Protein AF-A0A420VJP2-F1 (afdb_monomer_lite)

Organism: NCBI:txid1339248

pLDDT: mean 73.95, std 15.63, range [34.97, 94.62]

Sequence (58 aa):
MNRNLFLPGLKDVKINKVEICEHSIHLYVEMPVKPHRLPRCGTEGGKIRDYRFKRCGI

Secondary structure (DSSP, 8-state):
-------TT-TTPEEEEEEEETTEEEEEEE-----EE-TTT--EESS-----------

Radius of gyration: 17.02 Å; chains: 1; bounding box: 61×16×35 Å

Structure (mmCIF, N/CA/C/O backbone):
data_AF-A0A420VJP2-F1
#
_entry.id   AF-A0A420VJP2-F1
#
loop_
_atom_site.group_PDB
_atom_site.id
_atom_site.type_symbol
_atom_site.label_atom_id
_atom_site.label_alt_id
_atom_site.label_comp_id
_atom_site.label_asym_id
_atom_site.label_entity_id
_atom_site.label_seq_id
_atom_site.pdbx_PDB_ins_code
_atom_site.Cartn_x
_atom_site.Cartn_y
_atom_site.Cartn_z
_atom_site.occupancy
_atom_site.B_iso_or_equiv
_atom_site.auth_seq_id
_atom_site.auth_comp_id
_atom_site.auth_asym_id
_atom_site.auth_atom_id
_atom_site.pdbx_PDB_model_num
ATOM 1 N N . MET A 1 1 ? -25.784 4.492 3.842 1.00 34.97 1 MET A N 1
ATOM 2 C CA . MET A 1 1 ? -25.056 5.441 2.968 1.00 34.97 1 MET A CA 1
ATOM 3 C C . MET A 1 1 ? -23.683 4.862 2.669 1.00 34.97 1 MET A C 1
ATOM 5 O O . MET A 1 1 ? -22.905 4.718 3.599 1.00 34.97 1 MET A O 1
ATOM 9 N N . ASN A 1 2 ? -23.394 4.508 1.415 1.00 40.94 2 ASN A N 1
ATOM 10 C CA . ASN A 1 2 ? -22.045 4.115 0.994 1.00 40.94 2 ASN A CA 1
ATOM 11 C C . ASN A 1 2 ? -21.311 5.381 0.537 1.00 40.94 2 ASN A C 1
ATOM 13 O O . ASN A 1 2 ? -21.592 5.912 -0.535 1.00 40.94 2 ASN A O 1
ATOM 17 N N . ARG A 1 3 ? -20.433 5.923 1.386 1.00 53.06 3 ARG A N 1
ATOM 18 C CA . ARG A 1 3 ? -19.530 7.009 0.992 1.00 53.06 3 ARG A CA 1
ATOM 19 C C . ARG A 1 3 ? -18.301 6.360 0.376 1.00 53.06 3 ARG A C 1
ATOM 21 O O . ARG A 1 3 ? -17.472 5.815 1.096 1.00 53.06 3 ARG A O 1
ATOM 28 N N . ASN A 1 4 ? -18.197 6.417 -0.948 1.00 58.22 4 ASN A N 1
ATOM 29 C CA . ASN A 1 4 ? -16.963 6.075 -1.645 1.00 58.22 4 ASN A CA 1
ATOM 30 C C . ASN A 1 4 ? -15.900 7.105 -1.239 1.00 58.22 4 ASN A C 1
ATOM 32 O O . ASN A 1 4 ? -15.853 8.208 -1.780 1.00 58.22 4 ASN A O 1
ATOM 36 N N . LEU A 1 5 ? -15.098 6.775 -0.228 1.00 67.00 5 LEU A N 1
ATOM 37 C CA . LEU A 1 5 ? -13.993 7.608 0.225 1.00 67.00 5 LEU A CA 1
ATOM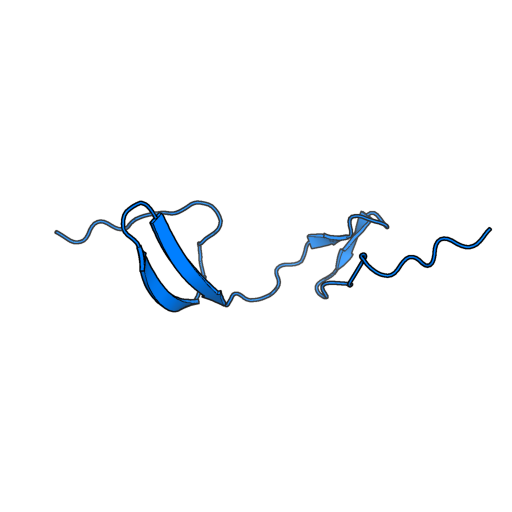 38 C C . LEU A 1 5 ? -12.868 7.498 -0.810 1.00 67.00 5 LEU A C 1
ATOM 40 O O . LEU A 1 5 ? -12.116 6.526 -0.831 1.00 67.00 5 LEU A O 1
ATOM 44 N N . PHE A 1 6 ? -12.782 8.478 -1.708 1.00 68.50 6 PHE A N 1
ATOM 45 C CA . PHE A 1 6 ? -11.686 8.559 -2.665 1.00 68.50 6 PHE A CA 1
ATOM 46 C C . PHE A 1 6 ? -10.463 9.166 -1.977 1.00 68.50 6 PHE A C 1
ATOM 48 O O . PHE A 1 6 ? -10.369 10.382 -1.826 1.00 68.50 6 PHE A O 1
ATOM 55 N N . LEU A 1 7 ? -9.538 8.314 -1.539 1.00 73.00 7 LEU A N 1
ATOM 56 C CA . LEU A 1 7 ? -8.254 8.740 -0.988 1.00 73.00 7 LEU A CA 1
ATOM 57 C C . LEU A 1 7 ? -7.221 8.848 -2.127 1.00 73.00 7 LEU A C 1
ATOM 59 O O . LEU A 1 7 ? -6.871 7.824 -2.729 1.00 73.00 7 LEU A O 1
ATOM 63 N N . PRO A 1 8 ? -6.721 10.057 -2.456 1.00 71.38 8 PRO A N 1
ATOM 64 C CA . PRO A 1 8 ? -5.705 10.234 -3.489 1.00 71.38 8 PRO A CA 1
ATOM 65 C C . PRO A 1 8 ? -4.460 9.393 -3.182 1.00 71.38 8 PRO A C 1
ATOM 67 O O . PRO A 1 8 ? -3.966 9.389 -2.060 1.00 71.38 8 PRO A O 1
ATOM 70 N N . GLY A 1 9 ? -3.961 8.657 -4.176 1.00 71.88 9 GLY A N 1
ATOM 71 C CA . GLY A 1 9 ? -2.807 7.763 -4.013 1.00 71.88 9 GLY A CA 1
ATOM 72 C C . GLY A 1 9 ? -3.134 6.361 -3.482 1.00 71.88 9 GLY A C 1
ATOM 73 O O . GLY A 1 9 ? -2.305 5.471 -3.626 1.00 71.88 9 GLY A O 1
ATOM 74 N N . LEU A 1 10 ? -4.350 6.127 -2.975 1.00 79.56 10 LEU A N 1
ATOM 75 C CA . LEU A 1 10 ? -4.822 4.809 -2.520 1.00 79.56 10 LEU A CA 1
ATOM 76 C C . LEU A 1 10 ? -5.796 4.140 -3.507 1.00 79.56 10 LEU A C 1
ATOM 78 O O . LEU A 1 10 ? -6.513 3.199 -3.167 1.00 79.56 10 LEU A O 1
ATOM 82 N N . LYS A 1 11 ? -5.819 4.609 -4.758 1.00 76.25 11 LYS A N 1
ATOM 83 C CA . LYS A 1 11 ? -6.578 3.966 -5.834 1.00 76.25 11 LYS A CA 1
ATOM 84 C C . LYS A 1 11 ? -5.910 2.643 -6.228 1.00 76.25 11 LYS A C 1
ATOM 86 O O . LYS A 1 11 ? -4.693 2.604 -6.410 1.00 76.25 11 LYS A O 1
ATOM 91 N N . ASP A 1 12 ? -6.719 1.599 -6.401 1.00 78.94 12 ASP A N 1
ATOM 92 C CA . ASP A 1 12 ? -6.287 0.239 -6.774 1.00 78.94 12 ASP A CA 1
ATOM 93 C C . ASP A 1 12 ? -5.407 -0.446 -5.714 1.00 78.94 12 ASP A C 1
ATOM 95 O O . ASP A 1 12 ? -4.553 -1.279 -6.021 1.00 78.94 12 ASP A O 1
ATOM 99 N N . VAL A 1 13 ? -5.604 -0.068 -4.452 1.00 83.62 13 VAL A N 1
ATOM 100 C CA . VAL A 1 13 ? -4.867 -0.595 -3.307 1.00 83.62 13 VAL A CA 1
ATOM 101 C C . VAL A 1 13 ? -5.703 -1.644 -2.581 1.00 83.62 13 VAL A C 1
ATOM 103 O O . VAL A 1 13 ? -6.883 -1.431 -2.306 1.00 83.62 13 VAL A O 1
ATOM 106 N N . LYS A 1 14 ? -5.088 -2.777 -2.238 1.00 85.50 14 LYS A N 1
ATOM 107 C CA . LYS A 1 14 ? -5.696 -3.808 -1.396 1.00 85.50 14 LYS A CA 1
ATOM 108 C C . LYS A 1 14 ? -5.411 -3.484 0.068 1.00 85.50 14 LYS A C 1
ATOM 110 O O . LYS A 1 14 ? -4.254 -3.382 0.467 1.00 85.50 14 LYS A O 1
ATOM 115 N N . ILE A 1 15 ? -6.459 -3.332 0.873 1.00 87.31 15 ILE A N 1
ATOM 116 C CA . ILE A 1 15 ? -6.330 -3.143 2.321 1.00 87.31 15 ILE A CA 1
ATOM 117 C C . ILE A 1 15 ? -6.259 -4.520 2.980 1.00 87.31 15 ILE A C 1
ATOM 119 O O . ILE A 1 15 ? -7.180 -5.322 2.849 1.00 87.31 15 ILE A O 1
ATOM 123 N N . ASN A 1 16 ? -5.171 -4.784 3.694 1.00 88.75 16 ASN A N 1
ATOM 124 C CA . ASN A 1 16 ? -4.957 -6.032 4.423 1.00 88.75 16 ASN A CA 1
ATOM 125 C C . ASN A 1 16 ? -5.441 -5.939 5.871 1.00 88.75 16 ASN A C 1
ATOM 127 O O . ASN A 1 16 ? -5.937 -6.917 6.425 1.00 88.75 16 ASN A O 1
ATOM 131 N N . LYS A 1 17 ? -5.272 -4.770 6.496 1.00 89.31 17 LYS A N 1
ATOM 132 C CA . LYS A 1 17 ? -5.652 -4.524 7.888 1.00 89.31 17 LYS A CA 1
ATOM 133 C C . LYS A 1 17 ? -5.969 -3.049 8.092 1.00 89.31 17 LYS A C 1
ATOM 135 O O . LYS A 1 17 ? -5.331 -2.182 7.493 1.00 89.31 17 LYS A O 1
ATOM 140 N N . VAL A 1 18 ? -6.933 -2.785 8.963 1.00 91.00 18 VAL A N 1
ATOM 141 C CA . VAL A 1 18 ? -7.265 -1.447 9.449 1.00 91.00 18 VAL A CA 1
ATOM 142 C C . VAL A 1 18 ? -7.185 -1.476 10.965 1.00 91.00 18 VAL A C 1
ATOM 144 O O . VAL A 1 18 ? -7.782 -2.347 11.593 1.00 91.00 18 VAL A O 1
ATOM 147 N N . GLU A 1 19 ? -6.457 -0.531 11.542 1.00 94.62 19 GLU A N 1
ATOM 148 C CA . GLU A 1 19 ? -6.438 -0.301 12.984 1.00 94.62 19 GLU A CA 1
ATOM 149 C C . GLU A 1 19 ? -6.923 1.117 13.260 1.00 94.62 19 GLU A C 1
ATOM 151 O O . GLU A 1 19 ? -6.467 2.075 12.633 1.00 94.62 19 GLU A O 1
ATOM 156 N N . ILE A 1 20 ? -7.871 1.241 14.183 1.00 93.44 20 ILE A N 1
ATOM 157 C CA . ILE A 1 20 ? -8.359 2.531 14.660 1.00 93.44 20 ILE A CA 1
ATOM 158 C C . ILE A 1 20 ? -7.660 2.786 15.989 1.00 93.44 20 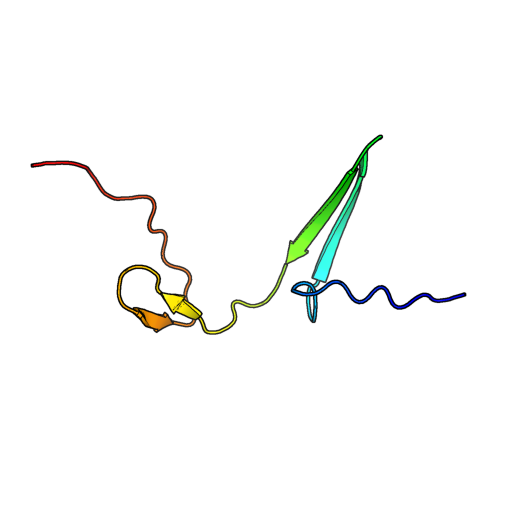ILE A C 1
ATOM 160 O O . ILE A 1 20 ? -7.901 2.085 16.971 1.00 93.44 20 ILE A O 1
ATOM 164 N N . CYS A 1 21 ? -6.770 3.767 15.997 1.00 93.06 21 CYS A N 1
ATOM 165 C CA . CYS A 1 21 ? -6.144 4.298 17.196 1.00 93.06 21 CYS A CA 1
ATOM 166 C C . CYS A 1 21 ? -6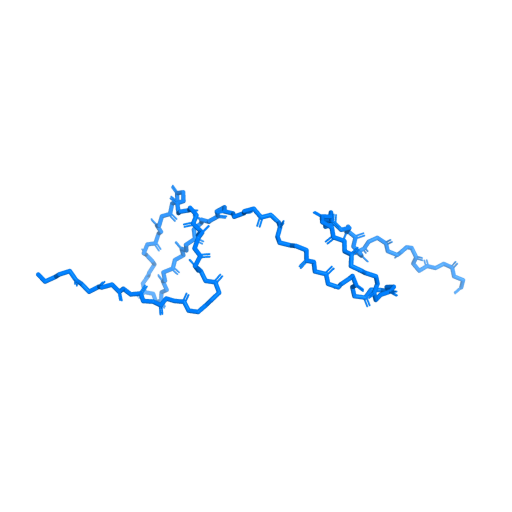.915 5.549 17.641 1.00 93.06 21 CYS A C 1
ATOM 168 O O . CYS A 1 21 ? -7.680 6.119 16.865 1.00 93.06 21 CYS A O 1
ATOM 170 N N . GLU A 1 22 ? -6.704 6.011 18.875 1.00 92.31 22 GLU A N 1
ATOM 171 C CA . GLU A 1 22 ? -7.462 7.146 19.435 1.00 92.31 22 GLU A CA 1
ATOM 172 C C . GLU A 1 22 ? -7.448 8.403 18.549 1.00 92.31 22 GLU A C 1
ATOM 174 O O . GLU A 1 22 ? -8.451 9.104 18.461 1.00 92.31 22 GLU A O 1
ATOM 179 N N . HIS A 1 23 ? -6.330 8.672 17.866 1.00 94.25 23 HIS A N 1
ATOM 180 C CA . HIS A 1 23 ? -6.130 9.893 17.076 1.00 94.25 23 HIS A CA 1
ATOM 181 C C . HIS A 1 23 ? -5.763 9.623 15.610 1.00 94.25 23 HIS A C 1
ATOM 183 O O . HIS A 1 23 ? -5.457 10.554 14.864 1.00 94.25 23 HIS A O 1
ATOM 189 N N . SER A 1 24 ? -5.750 8.360 15.179 1.00 91.62 24 SER A N 1
ATOM 190 C CA . SER A 1 24 ? -5.307 7.986 13.835 1.00 91.62 24 SER A CA 1
ATOM 191 C C . SER A 1 24 ? -5.965 6.702 13.345 1.00 91.62 24 SER A C 1
ATOM 193 O O . SER A 1 24 ? -6.404 5.855 14.116 1.00 91.62 24 SER A O 1
ATOM 195 N N . ILE A 1 25 ? -6.005 6.547 12.023 1.00 90.62 25 ILE A N 1
ATOM 196 C CA . ILE A 1 25 ? -6.388 5.296 11.371 1.00 90.62 25 ILE A CA 1
ATOM 197 C C . ILE A 1 25 ? -5.151 4.780 10.648 1.00 90.62 25 ILE A C 1
ATOM 199 O O . ILE A 1 25 ? -4.611 5.459 9.774 1.00 90.62 25 ILE A O 1
ATOM 203 N N . HIS A 1 26 ? -4.694 3.588 11.013 1.00 91.50 26 HIS A N 1
ATOM 204 C CA . HIS A 1 26 ? -3.578 2.932 10.348 1.00 91.50 26 HIS A CA 1
ATOM 205 C C . HIS A 1 26 ? -4.119 1.962 9.302 1.00 91.5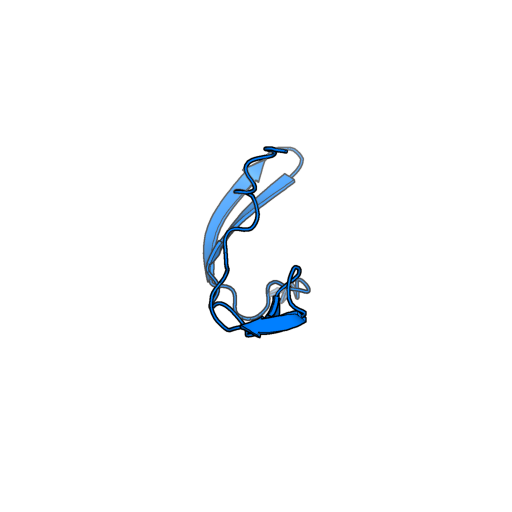0 26 HIS A C 1
ATOM 207 O O . HIS A 1 26 ? -4.849 1.019 9.612 1.00 91.50 26 HIS A O 1
ATOM 213 N N . LEU A 1 27 ? -3.760 2.209 8.043 1.00 90.12 27 LEU A N 1
ATOM 214 C CA . LEU A 1 27 ? -4.118 1.367 6.910 1.00 90.12 27 LEU A CA 1
ATOM 215 C C . LEU A 1 27 ? -2.891 0.565 6.484 1.00 90.12 27 LEU A C 1
ATOM 217 O O . LEU A 1 27 ? -1.899 1.130 6.025 1.00 90.12 27 LEU A O 1
ATOM 221 N N . TYR A 1 28 ? -2.972 -0.755 6.605 1.00 89.81 28 TYR A N 1
ATOM 222 C CA . TYR A 1 28 ? -1.959 -1.666 6.089 1.00 89.81 28 TYR A CA 1
ATOM 223 C C . TYR A 1 28 ? -2.386 -2.111 4.705 1.00 89.81 28 TYR A C 1
ATOM 225 O O . TYR A 1 28 ? -3.445 -2.725 4.541 1.00 89.81 28 TYR A O 1
ATOM 233 N N . VAL A 1 29 ? -1.572 -1.781 3.712 1.00 88.44 29 VAL A N 1
ATOM 234 C CA . VAL A 1 29 ? -1.971 -1.862 2.315 1.00 88.44 29 VAL A CA 1
ATOM 235 C C . VAL A 1 29 ? -0.922 -2.515 1.428 1.00 88.44 29 VAL A C 1
ATOM 237 O O . VAL A 1 29 ? 0.277 -2.365 1.645 1.00 88.44 29 VAL A O 1
ATOM 240 N N . GLU A 1 30 ? -1.395 -3.190 0.388 1.00 87.56 30 GLU A N 1
ATOM 241 C CA . GLU A 1 30 ? -0.591 -3.738 -0.699 1.00 87.56 30 GLU A CA 1
ATOM 242 C C . GLU A 1 30 ? -1.053 -3.160 -2.033 1.00 87.56 30 GLU A C 1
ATOM 244 O O . GLU A 1 30 ? -2.250 -3.029 -2.298 1.00 87.56 30 GLU A O 1
ATOM 249 N N . MET A 1 31 ? -0.096 -2.840 -2.902 1.00 86.25 31 MET A N 1
ATOM 250 C CA . MET A 1 31 ? -0.391 -2.394 -4.257 1.00 86.25 31 MET A CA 1
ATOM 251 C C . MET A 1 31 ? 0.696 -2.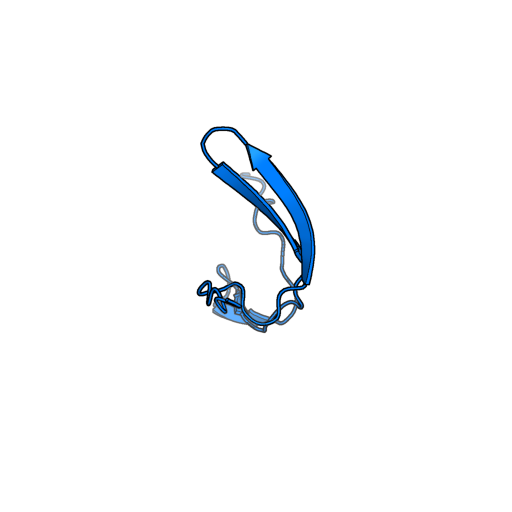836 -5.236 1.00 86.25 31 MET A C 1
ATOM 253 O O . MET A 1 31 ? 1.864 -2.938 -4.848 1.00 86.25 31 MET A O 1
ATOM 257 N N . PRO A 1 32 ? 0.343 -3.081 -6.509 1.00 80.88 32 PRO A N 1
ATOM 258 C CA . PRO A 1 32 ? 1.335 -3.376 -7.528 1.00 80.88 32 PRO A CA 1
ATOM 259 C C . PRO A 1 32 ? 2.281 -2.185 -7.703 1.00 80.88 32 PRO A C 1
ATOM 261 O O . PRO A 1 32 ? 1.859 -1.024 -7.696 1.00 80.88 32 PRO A O 1
ATOM 264 N N . VAL A 1 33 ? 3.568 -2.475 -7.897 1.00 79.75 33 VAL A N 1
ATOM 265 C CA . VAL A 1 33 ? 4.568 -1.443 -8.180 1.00 79.75 33 VAL A CA 1
ATOM 266 C C . VAL A 1 33 ? 4.256 -0.832 -9.540 1.00 79.75 33 VAL A C 1
ATOM 268 O O . VAL A 1 33 ? 4.389 -1.484 -10.576 1.00 79.75 33 VAL A O 1
ATOM 271 N N . LYS A 1 34 ? 3.839 0.434 -9.538 1.00 78.81 34 LYS A N 1
ATOM 272 C CA . LYS A 1 34 ? 3.685 1.204 -10.772 1.00 78.81 34 LYS A CA 1
ATOM 273 C C . LYS A 1 34 ? 5.074 1.621 -11.283 1.00 78.81 34 LYS A C 1
ATOM 275 O O . LYS A 1 34 ? 5.967 1.887 -10.464 1.00 78.81 34 LYS A O 1
ATOM 280 N N . PRO A 1 35 ? 5.281 1.679 -12.612 1.00 80.12 35 PRO A N 1
ATOM 281 C CA . PRO A 1 35 ? 6.486 2.266 -13.180 1.00 80.12 35 PRO A CA 1
ATOM 282 C C . PRO A 1 35 ? 6.700 3.656 -12.589 1.00 80.12 35 PRO A C 1
ATOM 284 O O . PRO A 1 35 ? 5.782 4.474 -12.554 1.00 80.12 35 PRO A O 1
ATOM 287 N N . HIS A 1 36 ? 7.896 3.903 -12.077 1.00 79.00 36 HIS A N 1
ATOM 288 C CA . HIS A 1 36 ? 8.243 5.179 -11.472 1.00 79.00 36 HIS A CA 1
ATOM 289 C C . HIS A 1 36 ? 9.639 5.586 -11.912 1.00 79.00 36 HIS A C 1
ATOM 291 O O . HIS A 1 36 ? 10.471 4.750 -12.279 1.00 79.00 36 HIS A O 1
ATOM 297 N N . ARG A 1 37 ? 9.903 6.891 -11.864 1.00 74.62 37 ARG A N 1
ATOM 298 C CA . ARG A 1 37 ? 11.252 7.401 -12.079 1.00 74.62 37 ARG A CA 1
ATOM 299 C C . ARG A 1 37 ? 12.093 7.120 -10.851 1.00 74.62 37 ARG A C 1
ATOM 301 O O . ARG A 1 37 ? 11.760 7.516 -9.736 1.00 74.62 37 ARG A O 1
ATOM 308 N N . LEU A 1 38 ? 13.198 6.432 -11.083 1.00 77.38 38 LEU A N 1
ATOM 309 C CA . LEU A 1 38 ? 14.162 6.103 -10.057 1.00 77.38 38 LEU A CA 1
ATOM 310 C C . LEU A 1 38 ? 14.856 7.386 -9.563 1.00 77.38 38 LEU A C 1
ATOM 312 O O . LEU A 1 38 ? 15.489 8.072 -10.368 1.00 77.38 38 LEU A O 1
ATOM 316 N N . PRO A 1 39 ? 14.824 7.704 -8.255 1.00 73.38 39 PRO A N 1
ATOM 317 C CA . PRO A 1 39 ? 15.298 8.991 -7.732 1.00 73.38 39 PRO A CA 1
ATOM 318 C C . PRO A 1 39 ? 16.794 9.247 -7.965 1.00 73.38 39 PRO A C 1
ATOM 320 O O . PRO A 1 39 ? 17.225 10.394 -7.969 1.00 73.38 39 PRO A O 1
ATOM 323 N N . ARG A 1 40 ? 17.603 8.197 -8.172 1.00 73.75 40 ARG A N 1
ATOM 324 C CA . ARG A 1 40 ? 19.059 8.322 -8.365 1.00 73.75 40 ARG A CA 1
ATOM 325 C C . ARG A 1 40 ? 19.500 8.441 -9.824 1.00 73.75 40 ARG A C 1
ATOM 327 O O . ARG A 1 40 ? 20.529 9.051 -10.080 1.00 73.75 40 ARG A O 1
ATOM 334 N N . CYS A 1 41 ? 18.798 7.800 -10.756 1.00 73.50 41 CYS A N 1
ATOM 335 C CA . CYS A 1 41 ? 19.225 7.724 -12.161 1.00 73.50 41 CYS A CA 1
ATOM 336 C C . CYS A 1 41 ? 18.199 8.277 -13.152 1.00 73.50 41 CYS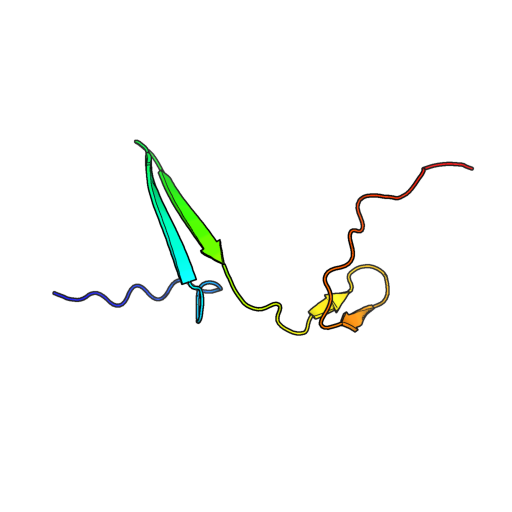 A C 1
ATOM 338 O O . CYS A 1 41 ? 18.489 8.323 -14.339 1.00 73.50 41 CYS A O 1
ATOM 340 N N . GLY A 1 42 ? 17.008 8.672 -12.694 1.00 69.06 42 GLY A N 1
ATOM 341 C CA . GLY A 1 42 ? 15.963 9.258 -13.536 1.00 69.06 42 GLY A CA 1
ATOM 342 C C . GLY A 1 42 ? 15.310 8.292 -14.527 1.00 69.06 42 GLY A C 1
ATOM 343 O O . GLY A 1 42 ? 14.336 8.669 -15.173 1.00 69.06 42 GLY A O 1
ATOM 344 N N . THR A 1 43 ? 15.798 7.054 -14.636 1.00 76.19 43 THR A N 1
ATOM 345 C CA . THR A 1 43 ? 15.229 6.038 -15.522 1.00 76.19 43 THR A CA 1
ATOM 346 C C . THR A 1 43 ? 13.903 5.514 -14.986 1.00 76.19 43 THR A C 1
ATOM 348 O O . THR A 1 43 ? 13.697 5.417 -13.773 1.00 76.19 43 THR A O 1
ATOM 351 N N . GLU A 1 44 ? 12.997 5.167 -15.897 1.00 74.44 44 GLU A N 1
ATOM 352 C CA . GLU A 1 44 ? 11.742 4.507 -15.550 1.00 74.44 44 GLU A CA 1
ATOM 353 C C . GLU A 1 44 ? 12.008 3.043 -15.202 1.00 74.44 44 GLU A C 1
ATOM 355 O O . GLU A 1 44 ? 12.660 2.310 -15.947 1.00 74.44 44 GLU A O 1
ATOM 360 N N . GLY A 1 45 ? 11.543 2.626 -14.027 1.00 70.50 45 GLY A N 1
ATOM 361 C CA . GLY A 1 45 ? 11.736 1.276 -13.521 1.00 70.50 45 GLY A CA 1
ATOM 362 C C . GLY A 1 45 ? 10.465 0.725 -12.888 1.00 70.50 45 GLY A C 1
ATOM 363 O O . GLY A 1 45 ? 9.773 1.414 -12.144 1.00 70.50 45 GLY A O 1
ATOM 364 N N . GLY A 1 46 ? 10.176 -0.549 -13.161 1.00 65.31 46 GLY A N 1
ATOM 365 C CA . GLY A 1 46 ? 9.126 -1.317 -12.476 1.00 65.31 46 GLY A CA 1
ATOM 366 C C . GLY A 1 46 ? 9.609 -2.026 -11.204 1.00 65.31 46 GLY A C 1
ATOM 367 O O . GLY A 1 46 ? 8.814 -2.638 -10.501 1.00 65.31 46 GLY A O 1
ATOM 368 N N . LYS A 1 47 ? 10.913 -1.966 -10.896 1.00 71.38 47 LYS A N 1
ATOM 369 C CA . LYS A 1 47 ? 11.500 -2.524 -9.670 1.00 71.38 47 LYS A CA 1
ATOM 370 C C . LYS A 1 47 ? 11.911 -1.400 -8.731 1.00 71.38 47 LYS A C 1
ATOM 372 O O . LYS A 1 47 ? 12.689 -0.529 -9.115 1.00 71.38 47 LYS A O 1
ATOM 377 N N . ILE A 1 48 ? 11.437 -1.465 -7.490 1.00 69.25 48 ILE A N 1
ATOM 378 C CA . ILE A 1 48 ? 11.919 -0.601 -6.412 1.00 69.25 48 ILE A CA 1
ATOM 379 C C . ILE A 1 48 ? 13.355 -1.025 -6.094 1.00 69.25 48 ILE A C 1
ATOM 381 O O . ILE A 1 48 ? 13.612 -2.186 -5.776 1.00 69.25 48 ILE A O 1
ATOM 385 N N . ARG A 1 49 ? 14.302 -0.093 -6.211 1.00 68.50 49 ARG A N 1
ATOM 386 C CA . ARG A 1 49 ? 15.683 -0.295 -5.763 1.00 68.50 49 ARG A CA 1
ATOM 387 C C . ARG A 1 49 ? 15.822 0.284 -4.364 1.00 68.50 49 ARG A C 1
ATOM 389 O O . ARG A 1 49 ? 15.381 1.404 -4.123 1.00 68.50 49 ARG A O 1
ATOM 396 N N . ASP A 1 50 ? 16.453 -0.454 -3.459 1.00 68.50 50 ASP A N 1
ATOM 397 C CA . ASP A 1 50 ? 16.812 0.106 -2.160 1.00 68.50 50 ASP A CA 1
ATOM 398 C C . ASP A 1 50 ? 17.978 1.093 -2.339 1.00 68.50 50 ASP A C 1
ATOM 400 O O . ASP A 1 50 ? 19.068 0.726 -2.784 1.00 68.50 50 ASP A O 1
ATOM 404 N N . TYR A 1 51 ? 17.728 2.371 -2.046 1.00 65.62 51 TYR A N 1
ATOM 405 C CA . TYR A 1 51 ? 18.713 3.451 -2.143 1.00 65.62 51 TYR A CA 1
ATOM 406 C C . TYR A 1 51 ? 19.412 3.761 -0.816 1.00 65.62 51 TYR A C 1
ATOM 408 O O . TYR A 1 51 ? 20.315 4.597 -0.801 1.00 65.62 51 TYR A O 1
ATOM 416 N N . ARG A 1 52 ? 19.018 3.112 0.288 1.00 64.31 52 ARG A N 1
ATOM 417 C CA . ARG A 1 52 ? 19.543 3.395 1.635 1.00 64.31 52 ARG A CA 1
ATOM 418 C C . ARG A 1 52 ? 20.962 2.859 1.831 1.00 64.31 52 ARG A C 1
ATOM 420 O O . ARG A 1 52 ? 21.711 3.393 2.642 1.00 64.31 52 ARG A O 1
ATOM 427 N N . PHE A 1 53 ? 21.382 1.870 1.041 1.00 55.66 53 PHE A N 1
ATOM 428 C CA . PHE A 1 53 ? 22.754 1.359 1.051 1.00 55.66 53 PHE A CA 1
ATOM 429 C C . PHE A 1 53 ? 23.687 2.206 0.165 1.00 55.66 53 PHE A C 1
ATOM 431 O O . PHE A 1 53 ? 24.026 1.842 -0.961 1.00 55.66 53 PHE A O 1
ATOM 438 N N . LYS A 1 54 ? 24.155 3.339 0.693 1.00 50.62 54 LYS A N 1
ATOM 439 C CA . LYS A 1 54 ? 25.443 3.935 0.304 1.00 50.62 54 LYS A CA 1
ATOM 440 C C . LYS A 1 54 ? 26.393 3.728 1.484 1.00 50.62 54 LYS A C 1
ATOM 442 O O . LYS A 1 54 ? 26.187 4.332 2.530 1.00 50.62 54 LYS A O 1
ATOM 447 N N . ARG A 1 55 ? 27.444 2.910 1.335 1.00 42.75 55 ARG A N 1
ATOM 448 C CA . ARG A 1 55 ? 28.621 3.073 2.204 1.00 42.75 55 ARG A CA 1
ATOM 449 C C . ARG A 1 55 ? 29.167 4.472 1.911 1.00 42.75 55 ARG A C 1
ATOM 451 O O . ARG A 1 55 ? 29.598 4.719 0.786 1.00 42.75 55 ARG A O 1
ATOM 458 N N . CYS A 1 56 ? 29.094 5.386 2.877 1.00 41.38 56 CYS A N 1
ATOM 459 C CA . CYS A 1 56 ? 30.049 6.488 2.921 1.00 41.38 56 CYS A CA 1
ATOM 460 C C . CYS A 1 56 ? 31.427 5.856 3.105 1.00 41.38 56 CYS A C 1
ATOM 462 O O . CYS A 1 56 ? 31.620 5.040 4.004 1.00 41.38 56 CYS A O 1
ATOM 464 N N . GLY A 1 57 ? 32.338 6.175 2.202 1.00 44.31 57 GLY A N 1
ATOM 465 C CA . GLY A 1 57 ? 33.672 5.607 2.175 1.00 44.31 57 GLY A CA 1
ATOM 466 C C . GLY A 1 57 ? 34.446 6.171 1.002 1.00 44.31 57 GLY A C 1
ATOM 467 O O . GLY A 1 57 ? 34.683 5.440 0.046 1.00 44.31 57 GLY A O 1
ATOM 468 N N . ILE A 1 58 ? 34.739 7.471 1.074 1.00 37.22 58 ILE A N 1
ATOM 469 C CA . ILE A 1 58 ? 36.047 8.069 0.778 1.00 37.22 58 ILE A CA 1
ATOM 470 C C . ILE A 1 58 ? 36.217 9.195 1.796 1.00 37.22 58 ILE A C 1
ATOM 472 O O . ILE A 1 58 ? 35.235 9.958 1.948 1.00 37.22 58 ILE A O 1
#

Foldseek 3Di:
DDDPPDDPPCPQKDFPDWDDDPVDIDTDIDHQQDFDQDPPPRDTDSDDDDPPDDPPDD